Protein AF-A0A9D9C5T6-F1 (afdb_monomer)

pLDDT: mean 81.12, std 7.54, range [49.09, 90.44]

Secondary structure (DSSP, 8-state):
--HHHHHHHHHHHHHHHHHH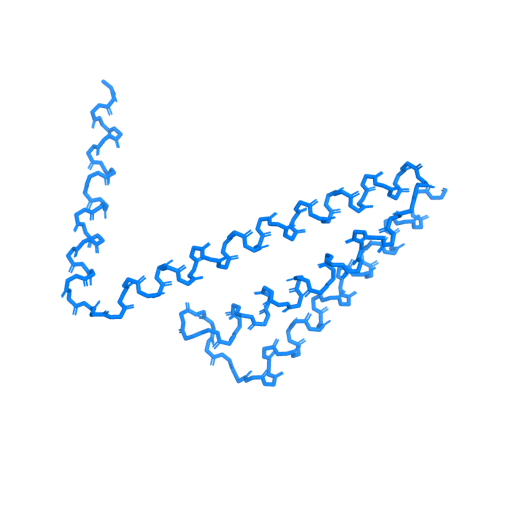HH-TTHHHHHHHHHHHHHHHHHHHHHHHHHHHHHHTTS-THHHHHHHHHHHHHHHHHHHHSTTTT---HHHHHHHHHHHHHHHHHHHHHHHHHT-

Solvent-accessible surface area (backbone atoms only — not comparable to full-atom values): 6055 Å² total; per-residue (Å²): 120,69,63,72,59,46,52,60,51,52,50,51,50,51,52,50,51,53,51,37,72,76,31,88,60,47,56,60,52,54,52,50,52,51,54,49,50,57,51,47,55,49,30,55,51,30,47,52,52,23,53,51,28,50,74,69,72,46,85,27,64,76,38,45,54,58,26,44,52,45,46,24,54,52,43,22,45,48,28,37,32,83,91,54,65,57,37,54,68,69,56,8,49,50,51,8,53,53,50,39,51,49,54,50,50,53,49,52,53,52,55,62,68,73,104

Mean predicted aligned error: 8.58 Å

Structure (mmCIF, N/CA/C/O backbone):
data_AF-A0A9D9C5T6-F1
#
_entry.id   AF-A0A9D9C5T6-F1
#
loop_
_atom_site.group_PDB
_atom_site.id
_atom_site.type_symbol
_atom_site.label_atom_id
_atom_site.label_alt_id
_atom_site.label_comp_id
_atom_site.label_asym_id
_atom_site.label_entity_id
_atom_site.label_seq_id
_atom_site.pdbx_PDB_ins_code
_atom_site.Cartn_x
_atom_site.Cartn_y
_atom_site.Cartn_z
_atom_site.occupancy
_atom_site.B_iso_or_equiv
_atom_site.auth_seq_id
_atom_site.auth_comp_id
_atom_site.auth_asym_id
_atom_site.auth_atom_id
_atom_site.pdbx_PDB_model_num
ATOM 1 N N . LYS A 1 1 ? 34.255 -2.968 7.109 1.00 59.25 1 LYS A N 1
ATOM 2 C CA . LYS A 1 1 ? 32.921 -3.625 7.027 1.00 59.25 1 LYS A CA 1
ATOM 3 C C . LYS A 1 1 ? 31.830 -2.784 6.347 1.00 59.25 1 LYS A C 1
ATOM 5 O O . LYS A 1 1 ? 30.984 -3.387 5.714 1.00 59.25 1 LYS A O 1
ATOM 10 N N . ARG A 1 2 ? 31.855 -1.438 6.379 1.00 70.75 2 ARG A N 1
ATOM 11 C CA . ARG A 1 2 ? 30.892 -0.604 5.616 1.00 70.75 2 ARG A CA 1
ATOM 12 C C . ARG A 1 2 ? 31.058 -0.718 4.087 1.00 70.75 2 ARG A C 1
ATOM 14 O O . ARG A 1 2 ? 30.072 -0.754 3.369 1.00 70.75 2 ARG A O 1
ATOM 21 N N . LEU A 1 3 ? 32.297 -0.905 3.615 1.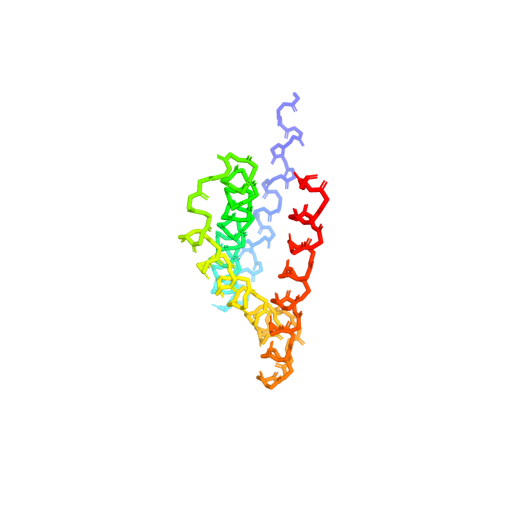00 72.50 3 LEU A N 1
ATOM 22 C CA . LEU A 1 3 ? 32.635 -1.028 2.188 1.00 72.50 3 LEU A CA 1
ATOM 23 C C . LEU A 1 3 ? 31.947 -2.214 1.482 1.00 72.50 3 LEU A C 1
ATOM 25 O O . LEU A 1 3 ? 31.523 -2.078 0.343 1.00 72.50 3 LEU A O 1
ATOM 29 N N . TYR A 1 4 ? 31.766 -3.341 2.178 1.00 79.56 4 TYR A N 1
ATOM 30 C CA . TYR A 1 4 ? 31.086 -4.527 1.636 1.00 79.56 4 TYR A CA 1
ATOM 31 C C . TYR A 1 4 ? 29.590 -4.312 1.385 1.00 79.56 4 TYR A C 1
ATOM 33 O O . TYR A 1 4 ? 29.016 -5.017 0.568 1.00 79.56 4 TYR A O 1
ATOM 41 N N . VAL A 1 5 ? 28.967 -3.348 2.069 1.00 78.00 5 VAL A N 1
ATOM 42 C CA . VAL A 1 5 ? 27.570 -2.953 1.826 1.00 78.00 5 VAL A CA 1
ATOM 43 C C . VAL A 1 5 ? 27.502 -1.889 0.727 1.00 78.00 5 VAL A C 1
ATOM 45 O O . VAL A 1 5 ? 26.575 -1.879 -0.074 1.00 78.00 5 VAL A O 1
ATOM 48 N N . CYS A 1 6 ? 28.523 -1.032 0.629 1.00 78.81 6 CYS A N 1
ATOM 49 C CA . CYS A 1 6 ? 28.612 -0.015 -0.416 1.00 78.81 6 CYS A CA 1
ATOM 50 C C . CYS A 1 6 ? 28.830 -0.613 -1.812 1.00 78.81 6 CYS A C 1
ATOM 52 O O . CYS A 1 6 ? 28.199 -0.158 -2.755 1.00 78.81 6 CYS A O 1
ATOM 54 N N . ILE A 1 7 ? 29.688 -1.627 -1.959 1.00 84.38 7 ILE A N 1
ATOM 55 C CA . ILE A 1 7 ? 29.992 -2.249 -3.262 1.00 84.38 7 ILE A CA 1
ATOM 56 C C . ILE A 1 7 ? 28.732 -2.753 -3.997 1.00 84.38 7 ILE A C 1
ATOM 58 O O . ILE A 1 7 ? 28.538 -2.351 -5.144 1.00 84.38 7 ILE A O 1
ATOM 62 N N . PRO A 1 8 ? 27.841 -3.564 -3.389 1.00 83.62 8 PRO A N 1
ATOM 63 C CA . PRO A 1 8 ? 26.626 -4.017 -4.065 1.00 83.62 8 PRO A CA 1
A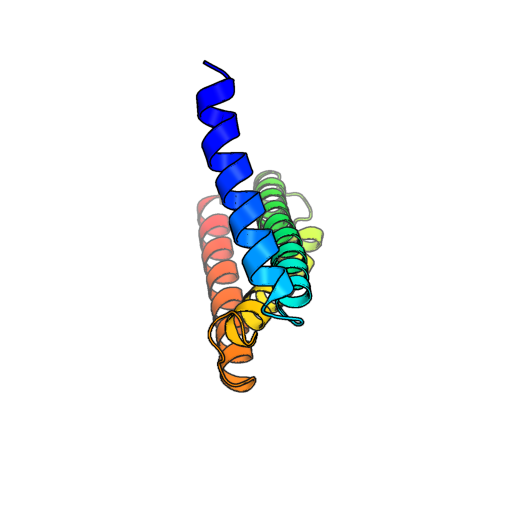TOM 64 C C . PRO A 1 8 ? 25.635 -2.875 -4.317 1.00 83.62 8 PRO A C 1
ATOM 66 O O . PRO A 1 8 ? 24.984 -2.873 -5.355 1.00 83.62 8 PRO A O 1
ATOM 69 N N . MET A 1 9 ? 25.558 -1.871 -3.432 1.00 83.38 9 MET A N 1
ATOM 70 C CA . MET A 1 9 ? 24.750 -0.671 -3.681 1.00 83.38 9 MET A CA 1
ATOM 71 C C . MET A 1 9 ? 25.241 0.105 -4.908 1.00 83.38 9 MET A C 1
ATOM 73 O O . MET A 1 9 ? 24.440 0.450 -5.769 1.00 83.38 9 MET A O 1
ATOM 77 N N . PHE A 1 10 ? 26.546 0.365 -5.012 1.00 84.19 10 PHE A N 1
ATOM 78 C CA . PHE A 1 10 ? 27.117 1.079 -6.154 1.00 84.19 10 PHE A CA 1
ATOM 79 C C . PHE A 1 10 ? 26.984 0.275 -7.446 1.00 84.19 10 PHE A C 1
ATOM 81 O O . PHE A 1 10 ? 26.630 0.847 -8.470 1.00 84.19 10 PHE A O 1
ATOM 88 N N . ALA A 1 11 ? 27.196 -1.042 -7.401 1.00 85.88 11 ALA A N 1
ATOM 89 C CA . ALA A 1 11 ? 26.984 -1.908 -8.557 1.00 85.88 11 ALA A CA 1
ATOM 90 C C . ALA A 1 11 ? 25.517 -1.895 -9.021 1.00 85.88 11 ALA A C 1
ATOM 92 O O . ALA A 1 11 ? 25.262 -1.763 -10.214 1.00 85.88 11 ALA A O 1
ATOM 93 N N . ALA A 1 12 ? 24.560 -1.960 -8.089 1.00 83.38 12 ALA A N 1
ATOM 94 C CA . ALA A 1 12 ? 23.137 -1.873 -8.402 1.00 83.38 12 ALA A CA 1
ATOM 95 C C . ALA A 1 12 ? 22.765 -0.516 -9.016 1.00 83.38 12 ALA A C 1
ATOM 97 O O . ALA A 1 12 ? 22.038 -0.481 -10.001 1.00 83.38 12 ALA A O 1
ATOM 98 N N . VAL A 1 13 ? 23.300 0.589 -8.483 1.00 81.56 13 VAL A N 1
ATOM 99 C CA . VAL A 1 13 ? 23.075 1.939 -9.026 1.00 81.56 13 VAL A CA 1
ATOM 100 C C . VAL A 1 13 ? 23.681 2.083 -10.422 1.00 81.56 13 VAL A C 1
ATOM 102 O O . VAL A 1 13 ? 23.023 2.611 -11.308 1.00 81.56 13 VAL A O 1
ATOM 105 N N . ILE A 1 14 ? 24.899 1.585 -10.650 1.00 82.81 14 ILE A N 1
ATOM 106 C CA . ILE A 1 14 ? 25.541 1.615 -11.973 1.00 82.81 14 ILE A CA 1
ATOM 107 C C . ILE A 1 14 ? 24.746 0.773 -12.978 1.00 82.81 14 ILE A C 1
ATOM 109 O O . ILE A 1 14 ? 24.505 1.233 -14.088 1.00 82.81 14 ILE A O 1
ATOM 113 N N . ALA A 1 15 ? 24.289 -0.422 -12.594 1.00 81.56 15 ALA A N 1
ATOM 114 C CA . ALA A 1 15 ? 23.455 -1.266 -13.450 1.00 81.56 15 ALA A CA 1
ATOM 115 C C . ALA A 1 15 ? 22.117 -0.591 -13.796 1.00 81.56 15 ALA A C 1
ATOM 117 O O . ALA A 1 15 ? 21.702 -0.610 -14.952 1.00 81.56 15 ALA A O 1
ATOM 118 N N . LEU A 1 16 ? 21.480 0.062 -12.816 1.00 78.38 16 LEU A N 1
ATOM 119 C CA . LEU A 1 16 ? 20.274 0.862 -13.032 1.00 78.38 16 LEU A CA 1
ATOM 120 C C . LEU A 1 16 ? 20.528 2.026 -13.993 1.00 78.38 16 LEU A C 1
ATOM 122 O O . LEU A 1 16 ? 19.740 2.233 -14.905 1.00 78.38 16 LEU A O 1
ATOM 126 N N . LEU A 1 17 ? 21.635 2.754 -13.826 1.00 76.75 17 LEU A N 1
ATOM 127 C CA . LEU A 1 17 ? 22.002 3.874 -14.697 1.00 76.75 17 LEU A CA 1
ATOM 128 C C . LEU A 1 17 ? 22.254 3.424 -16.139 1.00 76.75 17 LEU A C 1
ATOM 130 O O . LEU A 1 17 ? 21.792 4.082 -17.066 1.00 76.75 17 LEU A O 1
ATOM 134 N N . VAL A 1 18 ? 22.944 2.298 -16.339 1.00 76.81 18 VAL A N 1
ATOM 135 C CA . VAL A 1 18 ? 23.171 1.732 -17.679 1.00 76.81 18 VAL A CA 1
ATOM 136 C C . VAL A 1 18 ? 21.842 1.326 -18.323 1.00 76.81 18 VAL A C 1
ATOM 138 O O . VAL A 1 18 ? 21.587 1.698 -19.464 1.00 76.81 18 VAL A O 1
ATOM 141 N N . TRP A 1 19 ? 20.953 0.665 -17.574 1.00 74.19 19 TRP A N 1
ATOM 142 C CA . TRP A 1 19 ? 19.614 0.309 -18.055 1.00 74.19 19 TRP A CA 1
ATOM 143 C C . TRP A 1 19 ? 18.752 1.541 -18.387 1.00 74.19 19 TRP A C 1
ATOM 145 O O . TRP A 1 19 ? 18.028 1.540 -19.384 1.00 74.19 19 TRP A O 1
ATOM 155 N N . GLN A 1 20 ? 18.862 2.611 -17.590 1.00 65.50 20 GLN A N 1
ATOM 156 C CA . GLN A 1 20 ? 18.178 3.888 -17.825 1.00 65.50 20 GLN A CA 1
ATOM 157 C C . GLN A 1 20 ? 18.704 4.636 -19.056 1.00 65.50 20 GLN A C 1
ATOM 159 O O . GLN A 1 20 ? 17.926 5.295 -19.736 1.00 65.50 20 GLN A O 1
ATOM 164 N N . MET A 1 21 ? 20.001 4.548 -19.362 1.00 65.81 21 MET A N 1
ATOM 165 C CA . MET A 1 21 ? 20.565 5.145 -20.579 1.00 65.81 21 MET A CA 1
ATOM 166 C C . MET A 1 21 ? 20.137 4.403 -21.851 1.00 65.81 21 MET A C 1
ATOM 168 O O . MET A 1 21 ? 20.022 5.019 -22.908 1.00 65.81 21 MET A O 1
ATOM 172 N N . GLU A 1 22 ? 19.903 3.095 -21.752 1.00 68.12 22 GLU A N 1
ATOM 173 C CA . GLU A 1 22 ? 19.472 2.246 -22.867 1.00 68.12 22 GLU A CA 1
ATOM 174 C C . GLU A 1 22 ? 17.959 2.354 -23.138 1.00 68.12 22 GLU A C 1
ATOM 176 O O . GLU A 1 22 ? 17.522 2.230 -24.281 1.00 68.12 22 GLU A O 1
ATOM 181 N N . ASN A 1 23 ? 17.161 2.664 -22.109 1.00 66.31 23 ASN A N 1
ATOM 182 C CA . ASN A 1 23 ? 15.709 2.799 -22.199 1.00 66.31 23 ASN A CA 1
ATOM 183 C C . ASN A 1 23 ? 15.269 4.227 -21.834 1.00 66.31 23 ASN A C 1
ATOM 185 O O . ASN A 1 23 ? 15.138 4.529 -20.645 1.00 66.31 23 ASN A O 1
ATOM 189 N N . PRO A 1 24 ? 14.941 5.100 -22.807 1.00 62.84 24 PRO A N 1
ATOM 190 C CA . PRO A 1 24 ? 14.505 6.471 -22.519 1.00 62.84 24 PRO A CA 1
ATOM 191 C C . PRO A 1 24 ? 13.225 6.552 -21.664 1.00 62.84 24 PRO A C 1
ATOM 193 O O . PRO A 1 24 ? 12.977 7.582 -21.050 1.00 62.84 24 PRO A O 1
ATOM 196 N N . GLN A 1 25 ? 12.439 5.471 -21.579 1.00 64.44 25 GLN A N 1
ATOM 197 C CA . GLN A 1 25 ? 11.230 5.368 -20.746 1.00 64.44 25 GLN A CA 1
ATOM 198 C C . GLN A 1 25 ? 11.486 4.758 -19.354 1.00 64.44 25 GLN A C 1
ATOM 200 O O . GLN A 1 25 ? 10.616 4.811 -18.488 1.00 64.44 25 GLN A O 1
ATOM 205 N N . GLY A 1 26 ? 12.680 4.210 -19.088 1.00 66.62 26 GLY A N 1
ATOM 206 C CA . GLY A 1 26 ? 12.969 3.494 -17.840 1.00 66.62 26 GLY A CA 1
ATOM 207 C C . GLY A 1 26 ? 12.927 4.381 -16.587 1.00 66.62 26 GLY A C 1
ATOM 208 O O . GLY A 1 26 ? 12.593 3.912 -15.498 1.00 66.62 26 GLY A O 1
ATOM 209 N N . PHE A 1 27 ? 13.224 5.678 -16.720 1.00 71.38 27 PHE A N 1
ATOM 210 C CA . PHE A 1 27 ? 13.088 6.636 -15.617 1.00 71.38 27 PHE A CA 1
ATOM 211 C C . PHE A 1 27 ? 11.620 6.909 -15.261 1.00 71.38 27 PHE A C 1
ATOM 213 O O . PHE A 1 27 ? 11.274 6.889 -14.079 1.00 71.38 27 PHE A O 1
ATOM 220 N N . ASP A 1 28 ? 10.756 7.093 -16.261 1.00 76.06 28 ASP A N 1
ATOM 221 C CA . ASP A 1 28 ? 9.330 7.379 -16.058 1.00 76.06 28 ASP A CA 1
ATOM 222 C C . ASP A 1 28 ? 8.613 6.212 -15.364 1.00 76.06 28 ASP A C 1
ATOM 224 O O . ASP A 1 28 ? 7.784 6.415 -14.473 1.00 76.06 28 ASP A O 1
ATOM 228 N N . VAL A 1 29 ? 9.010 4.983 -15.698 1.00 79.12 29 VAL A N 1
ATOM 229 C CA . VAL A 1 29 ? 8.561 3.745 -15.049 1.00 79.12 29 VAL A CA 1
ATOM 230 C C . VAL A 1 29 ? 8.892 3.730 -13.560 1.00 79.12 29 VAL A C 1
ATOM 232 O O . VAL A 1 29 ? 8.004 3.580 -12.716 1.00 79.12 29 VAL A O 1
ATOM 235 N N . ILE A 1 30 ? 10.168 3.928 -13.217 1.00 81.56 30 ILE A N 1
ATOM 236 C CA . ILE A 1 30 ? 10.631 3.925 -11.823 1.00 81.56 30 ILE A CA 1
ATOM 237 C C . ILE A 1 30 ? 9.959 5.052 -11.045 1.00 81.56 30 ILE A C 1
ATOM 239 O O . ILE A 1 30 ? 9.535 4.857 -9.905 1.00 81.56 30 ILE A O 1
ATOM 243 N N . TRP A 1 31 ? 9.831 6.224 -11.662 1.00 81.00 31 TRP A N 1
ATOM 244 C CA . TRP A 1 31 ? 9.180 7.373 -11.056 1.00 81.00 31 TRP A CA 1
ATOM 245 C C . TRP A 1 31 ? 7.708 7.095 -10.743 1.00 81.00 31 TRP A C 1
ATOM 247 O O . TRP A 1 31 ? 7.230 7.397 -9.645 1.00 81.00 31 TRP A O 1
ATOM 257 N N . SER A 1 32 ? 6.993 6.451 -11.664 1.00 84.62 32 SER A N 1
ATOM 258 C CA . SER A 1 32 ? 5.592 6.107 -11.459 1.00 84.62 32 SER A CA 1
ATOM 259 C C . SER A 1 32 ? 5.407 4.994 -10.418 1.00 84.62 32 SER A C 1
ATOM 261 O O . SER A 1 32 ? 4.504 5.086 -9.583 1.00 84.62 32 SER A O 1
ATOM 263 N N . LEU A 1 33 ? 6.300 3.998 -10.379 1.00 85.69 33 LEU A N 1
ATOM 264 C CA . LEU A 1 33 ? 6.336 2.973 -9.326 1.00 85.69 33 LEU A CA 1
ATOM 265 C C . LEU A 1 33 ? 6.670 3.562 -7.951 1.00 85.69 33 LEU A C 1
ATOM 267 O O . LEU A 1 33 ? 6.100 3.144 -6.940 1.00 85.69 33 LEU A O 1
ATOM 271 N N . PHE A 1 34 ? 7.554 4.558 -7.892 1.00 85.31 34 PHE A N 1
ATOM 272 C CA . PHE A 1 34 ? 7.854 5.289 -6.665 1.00 85.31 34 PHE A CA 1
ATOM 273 C C . PHE A 1 34 ? 6.629 6.077 -6.180 1.00 85.31 34 PHE A C 1
ATOM 275 O O . PHE A 1 34 ? 6.254 5.992 -5.008 1.00 85.31 34 PHE A O 1
ATOM 282 N N . GLY A 1 35 ? 5.942 6.773 -7.092 1.00 87.69 35 GLY A N 1
ATOM 283 C CA . GLY A 1 35 ? 4.672 7.443 -6.811 1.00 87.69 35 GLY A CA 1
ATOM 284 C C . GLY A 1 35 ? 3.606 6.480 -6.279 1.00 87.69 35 GLY A C 1
ATOM 285 O O . GLY A 1 35 ? 2.998 6.741 -5.238 1.00 87.69 35 GLY A O 1
ATOM 286 N N . TRP A 1 36 ? 3.430 5.331 -6.933 1.00 87.56 36 TRP A N 1
ATOM 287 C CA . TRP A 1 36 ? 2.510 4.280 -6.494 1.00 87.56 36 TRP A CA 1
ATOM 288 C C . TRP A 1 36 ? 2.887 3.684 -5.130 1.00 87.56 36 TRP A C 1
ATOM 290 O O . TRP A 1 36 ? 2.019 3.472 -4.278 1.00 87.56 36 TRP A O 1
ATOM 300 N N . SER A 1 37 ? 4.177 3.463 -4.875 1.00 88.69 37 SER A N 1
ATOM 301 C CA . SER A 1 37 ? 4.663 2.939 -3.593 1.00 88.69 37 SER A CA 1
ATOM 302 C C . SER A 1 37 ? 4.309 3.880 -2.437 1.00 88.69 37 SER A C 1
ATOM 304 O O . SER A 1 37 ? 3.845 3.437 -1.385 1.00 88.69 37 SER A O 1
ATOM 306 N N . ASN A 1 38 ? 4.429 5.193 -2.651 1.00 90.25 38 ASN A N 1
ATOM 307 C CA . ASN A 1 38 ? 4.059 6.206 -1.660 1.00 90.25 38 ASN A CA 1
ATOM 308 C C . ASN A 1 38 ? 2.542 6.243 -1.392 1.00 90.25 38 ASN A C 1
ATOM 310 O O . ASN A 1 38 ? 2.105 6.402 -0.245 1.00 90.25 38 ASN A O 1
ATOM 314 N N . GLN A 1 39 ? 1.722 6.046 -2.429 1.00 87.31 39 GLN A N 1
ATOM 315 C CA . GLN A 1 39 ? 0.269 5.917 -2.273 1.00 87.31 39 GLN A CA 1
ATOM 316 C C . GLN A 1 39 ? -0.091 4.650 -1.487 1.00 87.31 39 GLN A C 1
ATOM 318 O O . GLN A 1 39 ? -0.889 4.706 -0.551 1.00 87.31 39 GLN A O 1
ATOM 323 N N . THR A 1 40 ? 0.570 3.531 -1.781 1.00 89.81 40 THR A N 1
ATOM 324 C CA . THR A 1 40 ? 0.365 2.249 -1.093 1.00 89.81 40 THR A CA 1
ATOM 325 C C . THR A 1 40 ? 0.745 2.326 0.390 1.00 89.81 40 THR A C 1
ATOM 327 O O . THR A 1 40 ? 0.005 1.851 1.254 1.00 89.81 40 THR A O 1
ATOM 330 N N . LEU A 1 41 ? 1.845 3.004 0.731 1.00 89.88 41 LEU A N 1
ATOM 331 C CA . LEU A 1 41 ? 2.224 3.252 2.126 1.00 89.88 41 LEU A CA 1
ATOM 332 C C . LEU A 1 41 ? 1.152 4.064 2.873 1.00 89.88 41 LEU A C 1
ATOM 334 O O . LEU A 1 41 ? 0.811 3.772 4.026 1.00 89.88 41 LEU A O 1
ATOM 338 N N . SER A 1 42 ? 0.577 5.059 2.195 1.00 90.44 42 SER A N 1
ATOM 339 C CA . SER A 1 42 ? -0.513 5.873 2.737 1.00 90.44 42 SER A CA 1
ATOM 340 C C . SER A 1 42 ? -1.780 5.040 2.963 1.00 90.44 42 SER A C 1
ATOM 342 O O . SER A 1 42 ? -2.429 5.193 3.997 1.00 90.44 42 SER A O 1
ATOM 344 N N . VAL A 1 43 ? -2.097 4.102 2.060 1.00 90.25 43 VAL A N 1
ATOM 345 C CA . VAL A 1 43 ? -3.209 3.145 2.218 1.00 90.25 43 VAL A CA 1
ATOM 346 C C . VAL A 1 43 ? -3.059 2.322 3.493 1.00 90.25 43 VAL A C 1
ATOM 348 O O . VAL A 1 43 ? -3.996 2.259 4.292 1.00 90.25 43 VAL A O 1
ATOM 351 N N . PHE A 1 44 ? -1.890 1.715 3.715 1.00 89.19 44 PHE A N 1
ATOM 352 C CA . PHE A 1 44 ? -1.644 0.910 4.915 1.00 8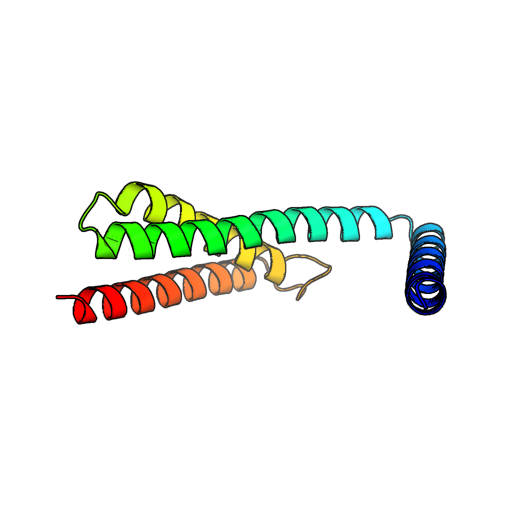9.19 44 PHE A CA 1
ATOM 353 C C . PHE A 1 44 ? -1.763 1.740 6.194 1.00 89.19 44 PHE A C 1
ATOM 355 O O . PHE A 1 44 ? -2.386 1.307 7.165 1.00 89.19 44 PHE A O 1
ATOM 362 N N . THR A 1 45 ? -1.236 2.963 6.170 1.00 90.44 45 THR A N 1
ATOM 363 C CA . THR A 1 45 ? -1.317 3.891 7.303 1.00 90.44 45 THR A CA 1
ATOM 364 C C . THR A 1 45 ? -2.768 4.281 7.603 1.00 90.44 45 THR A C 1
ATOM 366 O O . THR A 1 45 ? -3.197 4.229 8.755 1.00 90.44 45 THR A O 1
ATOM 369 N N . LEU A 1 46 ? -3.569 4.599 6.581 1.00 89.44 46 LEU A N 1
ATOM 370 C CA . LEU A 1 46 ? -4.991 4.921 6.740 1.00 89.44 46 LEU A CA 1
ATOM 371 C C . LEU A 1 46 ? -5.795 3.737 7.293 1.00 89.44 46 LEU A C 1
ATOM 373 O O . LEU A 1 46 ? -6.662 3.932 8.149 1.00 89.44 46 LEU A O 1
ATOM 377 N N . TRP A 1 47 ? -5.500 2.511 6.857 1.00 88.19 47 TRP A N 1
ATOM 378 C CA . TRP A 1 47 ? -6.115 1.303 7.410 1.00 88.19 47 TRP A CA 1
ATOM 379 C C . TRP A 1 47 ? -5.740 1.081 8.877 1.00 88.19 47 TRP A C 1
ATOM 381 O O . TRP A 1 47 ? -6.625 0.809 9.692 1.00 88.19 47 TRP A O 1
ATOM 391 N N . ALA A 1 48 ? -4.472 1.282 9.243 1.00 88.19 48 ALA A N 1
ATOM 392 C CA . ALA A 1 48 ? -4.018 1.201 10.629 1.00 88.19 48 ALA A CA 1
ATOM 393 C C . ALA A 1 48 ? -4.717 2.240 11.526 1.00 88.19 48 ALA A C 1
ATOM 395 O O . ALA A 1 48 ? -5.233 1.893 12.590 1.00 88.19 48 ALA A O 1
ATOM 396 N N . ILE A 1 49 ? -4.823 3.494 11.071 1.00 88.12 49 ILE A N 1
ATOM 397 C CA . ILE A 1 49 ? -5.542 4.553 11.798 1.00 88.12 49 ILE A CA 1
ATOM 398 C C . ILE A 1 49 ? -7.033 4.213 11.920 1.00 88.12 49 ILE A C 1
ATOM 400 O O . ILE A 1 49 ? -7.626 4.405 12.980 1.00 88.12 49 ILE A O 1
ATOM 404 N N . THR A 1 50 ? -7.645 3.669 10.868 1.00 87.19 50 THR A N 1
ATOM 405 C CA . THR A 1 50 ? -9.062 3.272 10.877 1.00 87.19 50 THR A CA 1
ATOM 406 C C . THR A 1 50 ? -9.330 2.170 11.901 1.00 87.19 50 THR A C 1
ATOM 408 O O . THR A 1 50 ? -10.305 2.251 12.648 1.00 87.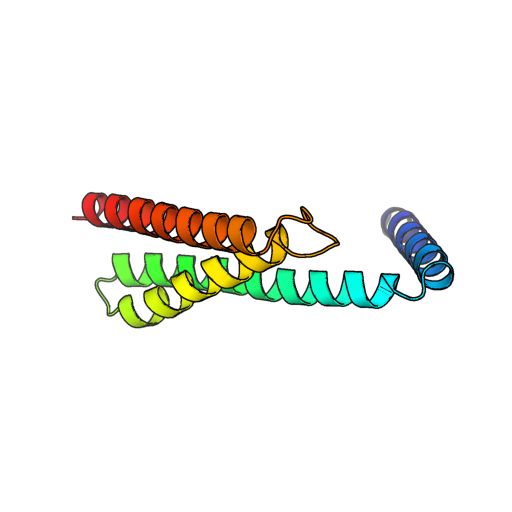19 50 THR A O 1
ATOM 411 N N . VAL A 1 51 ? -8.445 1.174 11.991 1.00 85.31 51 VAL A N 1
ATOM 412 C CA . VAL A 1 51 ? -8.496 0.120 13.014 1.00 85.31 51 VAL A CA 1
ATOM 413 C C . VAL A 1 51 ? -8.326 0.703 14.418 1.00 85.31 51 VAL A C 1
ATOM 415 O O . VAL A 1 51 ? -9.102 0.368 15.314 1.00 85.31 51 VAL A O 1
ATOM 418 N N . TYR A 1 52 ? -7.370 1.614 14.606 1.00 85.44 52 TYR A N 1
ATOM 419 C CA . TYR A 1 52 ? -7.139 2.286 15.884 1.00 85.44 52 TYR A CA 1
ATOM 420 C C . TYR A 1 52 ? -8.353 3.119 16.337 1.00 85.44 52 TYR A C 1
ATOM 422 O O . TYR A 1 52 ? -8.822 2.984 17.468 1.00 85.44 52 TYR A O 1
ATOM 430 N N . LEU A 1 53 ? -8.927 3.939 15.450 1.00 84.50 53 LEU A N 1
ATOM 431 C CA . LEU A 1 53 ? -10.122 4.737 15.748 1.00 84.50 53 LEU A CA 1
ATOM 432 C C . LEU A 1 53 ? -11.348 3.861 16.031 1.00 84.50 53 LEU A C 1
ATOM 434 O O . LEU A 1 53 ? -12.158 4.213 16.892 1.00 84.50 53 LEU A O 1
ATOM 438 N N . ALA A 1 54 ? -11.470 2.721 15.342 1.00 83.50 54 ALA A N 1
ATOM 439 C CA . ALA A 1 54 ? -12.533 1.752 15.583 1.00 83.50 54 ALA A CA 1
ATOM 440 C C . ALA A 1 54 ? -12.426 1.114 16.978 1.00 83.50 54 ALA A C 1
ATOM 442 O O . ALA A 1 54 ? -13.441 1.014 17.667 1.00 83.50 54 ALA A O 1
ATOM 443 N N . GLN A 1 55 ? -11.216 0.755 17.427 1.00 81.50 55 GLN A N 1
ATOM 444 C CA . GLN A 1 55 ? -10.983 0.271 18.795 1.00 81.50 55 GLN A CA 1
ATOM 445 C C . GLN A 1 55 ? -11.342 1.333 19.845 1.00 81.50 55 GLN A C 1
ATOM 447 O O . GLN A 1 55 ? -11.997 1.032 20.838 1.00 81.50 55 GLN A O 1
ATOM 452 N N . GLN A 1 56 ? -10.975 2.593 19.599 1.00 84.19 56 GLN A N 1
ATOM 453 C CA . GLN A 1 56 ? -11.251 3.719 20.500 1.00 84.19 56 GLN A CA 1
ATOM 454 C C . GLN A 1 56 ? -12.714 4.205 20.458 1.00 84.19 56 GLN A C 1
ATOM 456 O O . GLN A 1 56 ? -13.045 5.198 21.103 1.00 84.19 56 GLN A O 1
ATOM 461 N N . ARG A 1 57 ? -13.595 3.548 19.682 1.00 78.12 57 ARG A N 1
ATOM 462 C CA . ARG A 1 57 ? -15.007 3.928 19.463 1.00 78.12 57 ARG A CA 1
ATOM 463 C C . ARG A 1 57 ? -15.204 5.394 19.030 1.00 78.12 57 ARG A C 1
ATOM 465 O O . ARG A 1 57 ? -16.256 5.980 19.274 1.00 78.12 57 ARG A O 1
ATOM 472 N N . LYS A 1 58 ? -14.205 5.989 18.366 1.00 77.81 58 LYS A N 1
ATOM 473 C CA . LYS A 1 58 ? -14.264 7.353 17.808 1.00 77.81 58 LYS A CA 1
ATOM 474 C C . LYS A 1 58 ? -14.765 7.323 16.359 1.00 77.81 58 LYS A C 1
ATOM 476 O O . LYS A 1 58 ? -14.994 6.255 15.792 1.00 77.81 58 LYS A O 1
ATOM 481 N N . CYS A 1 59 ? -14.955 8.495 15.747 1.00 81.38 59 CYS A N 1
ATOM 482 C CA . CYS A 1 59 ? -15.442 8.620 14.368 1.00 81.38 59 CYS A CA 1
ATOM 483 C C . CYS A 1 59 ? -14.431 8.064 13.339 1.00 81.38 59 CYS A C 1
ATOM 485 O O . CYS A 1 59 ? -13.661 8.801 12.730 1.00 81.38 59 CYS A O 1
ATOM 487 N N . TYR A 1 60 ? -14.443 6.744 13.132 1.00 81.50 60 TYR A N 1
ATOM 488 C CA . TYR A 1 60 ? -13.574 6.031 12.187 1.00 81.50 60 TYR A CA 1
ATOM 489 C C . TYR A 1 60 ? -13.986 6.227 10.715 1.00 81.50 60 TYR A C 1
ATOM 491 O O . TYR A 1 60 ? -13.234 5.890 9.804 1.00 81.50 60 TYR A O 1
ATOM 499 N N . TRP A 1 61 ? -15.179 6.773 10.459 1.00 76.00 61 TRP A N 1
ATOM 500 C CA . TRP A 1 61 ? -15.704 7.001 9.108 1.00 76.00 61 TRP A CA 1
ATOM 501 C C . TRP A 1 61 ? -14.852 7.979 8.293 1.00 76.00 61 TRP A C 1
ATOM 503 O O . TRP A 1 61 ? -14.737 7.814 7.079 1.00 76.00 61 TRP A O 1
ATOM 513 N N . ILE A 1 62 ? -14.220 8.945 8.970 1.00 82.31 62 ILE A N 1
ATOM 514 C CA . ILE A 1 62 ? -13.380 9.976 8.350 1.00 82.31 62 ILE A CA 1
ATOM 515 C C . ILE A 1 62 ? -12.147 9.355 7.685 1.00 82.31 62 ILE A C 1
ATOM 517 O O . ILE A 1 62 ? -11.747 9.806 6.619 1.00 82.31 62 ILE A O 1
ATOM 521 N N . THR A 1 63 ? -11.572 8.295 8.261 1.00 85.50 63 THR A N 1
ATOM 522 C CA . THR A 1 63 ? -10.405 7.608 7.683 1.00 85.50 63 THR A CA 1
ATOM 523 C C . THR A 1 63 ? -10.797 6.405 6.828 1.00 85.50 63 THR A C 1
ATOM 525 O O . THR A 1 63 ? -10.102 6.089 5.867 1.00 85.50 63 THR A O 1
ATOM 528 N N . LEU A 1 64 ? -11.945 5.774 7.098 1.00 83.94 64 LEU A N 1
ATOM 529 C CA . LEU A 1 64 ? -12.433 4.618 6.339 1.00 83.94 64 LEU A CA 1
ATOM 530 C C . LEU A 1 64 ? -12.818 4.963 4.890 1.00 83.94 64 LEU A C 1
ATOM 532 O O . LEU A 1 64 ? -12.616 4.150 3.987 1.00 83.94 64 LEU A O 1
ATOM 536 N N . LEU A 1 65 ? -13.414 6.135 4.648 1.00 85.25 65 LEU A N 1
ATOM 537 C CA . LEU A 1 65 ? -13.769 6.571 3.294 1.00 85.25 65 LEU A CA 1
ATOM 538 C C . LEU A 1 65 ? -12.522 6.753 2.400 1.00 85.25 65 LEU A C 1
ATOM 540 O O . LEU A 1 65 ? -12.452 6.073 1.372 1.00 85.25 65 LEU A O 1
ATOM 544 N N . PRO A 1 66 ? -11.520 7.574 2.780 1.00 84.81 66 PRO A N 1
ATOM 545 C CA . PRO A 1 66 ? -10.301 7.722 1.991 1.00 84.81 66 PRO A CA 1
ATOM 546 C C . PRO A 1 66 ? -9.476 6.431 1.932 1.00 84.81 66 PRO A C 1
ATOM 548 O O . PRO A 1 66 ? -8.911 6.149 0.880 1.00 84.81 66 PRO A O 1
ATOM 551 N N . ALA A 1 67 ? -9.458 5.604 2.988 1.00 87.31 67 ALA A N 1
ATOM 552 C CA . ALA A 1 67 ? -8.775 4.306 2.957 1.00 87.31 67 ALA A CA 1
ATOM 553 C C . ALA A 1 67 ? -9.322 3.398 1.846 1.00 87.31 67 ALA A C 1
ATOM 555 O O . ALA A 1 67 ? -8.547 2.841 1.072 1.00 87.31 67 ALA A O 1
ATOM 556 N N . ARG A 1 68 ? -10.656 3.289 1.735 1.00 85.75 68 ARG A N 1
ATOM 557 C CA . ARG A 1 68 ? -11.316 2.463 0.711 1.00 85.75 68 ARG A CA 1
ATOM 558 C C . ARG A 1 68 ? -11.083 2.989 -0.701 1.00 85.75 68 ARG A C 1
ATOM 560 O O . ARG A 1 68 ? -10.790 2.205 -1.601 1.00 85.75 68 ARG A O 1
ATOM 567 N N . PHE A 1 69 ? -11.183 4.302 -0.892 1.00 86.94 69 PHE A N 1
ATOM 568 C CA . PHE A 1 69 ? -10.910 4.919 -2.188 1.00 86.94 69 PHE A CA 1
ATOM 569 C C . PHE A 1 69 ? -9.459 4.681 -2.623 1.00 86.94 69 PHE A C 1
ATOM 571 O O . PHE A 1 69 ? -9.218 4.186 -3.722 1.00 86.94 69 PHE A O 1
ATOM 578 N N . MET A 1 70 ? -8.498 4.933 -1.732 1.00 87.62 70 MET A N 1
ATOM 579 C CA . MET A 1 70 ? -7.079 4.756 -2.034 1.00 87.62 70 MET A CA 1
ATOM 580 C C . MET A 1 70 ? -6.710 3.289 -2.299 1.00 87.62 70 MET A C 1
ATOM 582 O O . MET A 1 70 ? -5.889 3.039 -3.178 1.00 87.62 70 MET A O 1
ATOM 586 N N . THR A 1 71 ? -7.344 2.308 -1.634 1.00 87.88 71 THR A N 1
ATOM 587 C CA . THR A 1 71 ? -7.168 0.887 -1.999 1.00 87.88 71 THR A CA 1
ATOM 588 C C . THR A 1 71 ? -7.597 0.604 -3.436 1.00 87.88 71 THR A C 1
ATOM 590 O O . THR A 1 71 ? -6.862 -0.060 -4.156 1.00 87.88 71 THR A O 1
ATOM 593 N N . VAL A 1 72 ? -8.741 1.135 -3.887 1.00 86.62 72 VAL A N 1
ATOM 594 C CA . VAL A 1 72 ? -9.199 0.933 -5.273 1.00 86.62 72 VAL A CA 1
ATOM 595 C C . VAL A 1 72 ? -8.213 1.560 -6.253 1.00 86.62 72 VAL A C 1
ATOM 597 O O . VAL A 1 72 ? -7.825 0.913 -7.220 1.00 86.62 72 VAL A O 1
ATOM 600 N N . VAL A 1 73 ? -7.767 2.791 -5.990 1.00 85.38 73 VAL A N 1
ATOM 601 C CA . VAL A 1 73 ? -6.817 3.506 -6.857 1.00 85.38 73 VAL A CA 1
ATOM 602 C C . VAL A 1 73 ? -5.477 2.767 -6.946 1.00 85.38 73 VAL A C 1
ATOM 604 O O . VAL A 1 73 ? -4.994 2.513 -8.045 1.00 85.38 73 VAL A O 1
ATOM 607 N N . CYS A 1 74 ? -4.905 2.333 -5.820 1.00 86.19 74 CYS A N 1
ATOM 608 C CA . CYS A 1 74 ? -3.621 1.624 -5.827 1.00 86.19 74 CYS A CA 1
ATOM 609 C C . CYS A 1 74 ? -3.714 0.255 -6.520 1.00 86.19 74 CYS A C 1
ATOM 611 O O . CYS A 1 74 ? -2.800 -0.131 -7.249 1.00 86.19 74 CYS A O 1
ATOM 613 N N . THR A 1 75 ? -4.812 -0.478 -6.315 1.00 84.12 75 THR A N 1
ATOM 614 C CA . THR A 1 75 ? -5.032 -1.789 -6.941 1.00 84.12 75 THR A CA 1
ATOM 615 C C . THR A 1 75 ? -5.332 -1.679 -8.435 1.00 84.12 75 THR A C 1
ATOM 617 O O . THR A 1 75 ? -4.817 -2.462 -9.223 1.00 84.12 75 THR A O 1
ATOM 620 N N . THR A 1 76 ? -6.150 -0.715 -8.853 1.00 85.38 76 THR A N 1
ATOM 621 C CA . THR A 1 76 ? -6.430 -0.498 -10.283 1.00 85.38 76 THR A CA 1
ATOM 622 C C . THR A 1 76 ? -5.167 -0.096 -11.028 1.00 85.38 76 THR A C 1
ATOM 624 O O . THR A 1 76 ? -4.907 -0.633 -12.100 1.00 85.38 76 THR A O 1
ATOM 627 N N . TYR A 1 77 ? -4.347 0.770 -10.426 1.00 82.25 77 TYR A N 1
ATOM 628 C CA . TYR A 1 77 ? -3.076 1.187 -11.002 1.00 82.25 77 TYR A CA 1
ATOM 629 C C . TYR A 1 77 ? -2.140 -0.000 -11.260 1.00 82.25 77 TYR A C 1
ATOM 631 O O . TYR A 1 77 ? -1.690 -0.161 -12.387 1.00 82.25 77 TYR A O 1
ATOM 639 N N . ILE A 1 78 ? -1.890 -0.871 -10.272 1.00 83.62 78 ILE A N 1
ATOM 640 C CA . ILE A 1 78 ? -0.941 -1.989 -10.455 1.00 83.62 78 ILE A CA 1
ATOM 641 C C . ILE A 1 78 ? -1.433 -3.029 -11.475 1.00 83.62 78 ILE A C 1
ATOM 643 O O . ILE A 1 78 ? -0.630 -3.695 -12.122 1.00 83.62 78 ILE A O 1
ATOM 647 N N . LEU A 1 79 ? -2.752 -3.171 -11.633 1.00 82.69 79 LEU A N 1
ATOM 648 C CA . LEU A 1 79 ? -3.332 -4.109 -12.594 1.00 82.69 79 LEU A CA 1
ATOM 649 C C . LEU A 1 79 ? -3.303 -3.567 -14.028 1.00 82.69 79 LEU A C 1
ATOM 651 O O . LEU A 1 79 ? -3.103 -4.346 -14.951 1.00 82.69 79 LEU A O 1
ATOM 655 N N . ILE A 1 80 ? -3.507 -2.261 -14.213 1.00 81.19 80 ILE A N 1
ATOM 656 C CA . ILE A 1 80 ? -3.591 -1.621 -15.537 1.00 81.19 80 ILE A CA 1
ATOM 657 C C . ILE A 1 80 ? -2.215 -1.174 -16.041 1.00 81.19 80 ILE A C 1
ATOM 659 O O . ILE A 1 80 ? -2.006 -1.107 -17.249 1.00 81.19 80 ILE A O 1
ATOM 663 N N . ALA A 1 81 ? -1.295 -0.823 -15.137 1.00 76.12 81 ALA A N 1
ATOM 664 C CA . ALA A 1 81 ? -0.001 -0.276 -15.516 1.00 76.12 81 ALA A CA 1
ATOM 665 C C . ALA A 1 81 ? 0.758 -1.233 -16.458 1.00 76.12 81 ALA A C 1
ATOM 667 O O . ALA A 1 81 ? 0.775 -2.441 -16.191 1.00 76.12 81 ALA A O 1
ATOM 668 N N . PRO A 1 82 ? 1.418 -0.697 -17.508 1.00 65.19 82 PRO A N 1
ATOM 669 C CA . PRO A 1 82 ? 2.230 -1.489 -18.435 1.00 65.19 82 PRO A CA 1
ATOM 670 C C . PRO A 1 82 ? 3.383 -2.224 -17.736 1.00 65.19 82 PRO A C 1
ATOM 672 O O . PRO A 1 82 ? 3.770 -3.325 -18.088 1.00 65.19 82 PRO A O 1
ATOM 675 N N . GLU A 1 83 ? 3.854 -1.651 -16.635 1.00 67.38 83 GLU A N 1
ATOM 676 C CA . GLU A 1 83 ? 4.916 -2.199 -15.786 1.00 67.38 83 GLU A CA 1
ATOM 677 C C . GLU A 1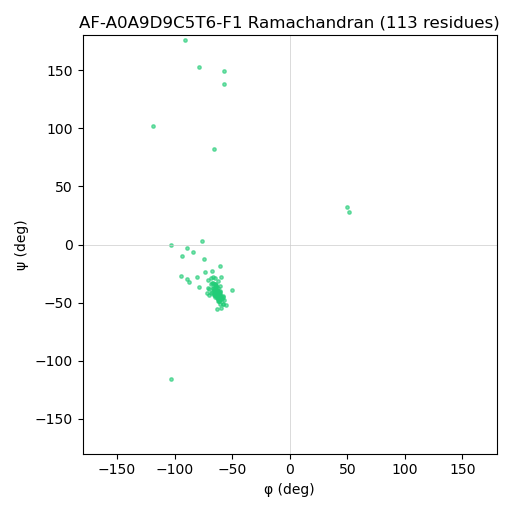 83 ? 4.407 -3.220 -14.755 1.00 67.38 83 GLU A C 1
ATOM 679 O O . GLU A 1 83 ? 5.179 -3.778 -13.976 1.00 67.38 83 GLU A O 1
ATOM 684 N N . GLY A 1 84 ? 3.087 -3.384 -14.668 1.00 73.19 84 GLY A N 1
ATOM 685 C CA . GLY A 1 84 ? 2.412 -4.255 -13.719 1.00 73.19 84 GLY A CA 1
ATOM 686 C C . GLY A 1 84 ? 1.939 -5.538 -14.389 1.00 73.19 84 GLY A C 1
ATOM 687 O O . GLY A 1 84 ? 2.737 -6.369 -14.812 1.00 73.19 84 GLY A O 1
ATOM 688 N N . PHE A 1 85 ? 0.620 -5.721 -14.437 1.00 73.69 85 PHE A N 1
ATOM 689 C CA . PHE A 1 85 ? -0.004 -6.909 -15.029 1.00 73.69 85 PHE A CA 1
ATOM 690 C C . PHE A 1 85 ? -0.612 -6.678 -16.420 1.00 73.69 85 PHE A C 1
ATOM 692 O O . PHE A 1 85 ? -1.175 -7.624 -16.970 1.00 73.69 85 PHE A O 1
ATOM 699 N N . GLU A 1 86 ? -0.536 -5.459 -16.974 1.00 82.50 86 GLU A N 1
ATOM 700 C CA . GLU A 1 86 ? -1.040 -5.133 -18.324 1.00 82.50 86 GLU A CA 1
ATOM 701 C C . GLU A 1 86 ? -2.484 -5.598 -18.599 1.00 82.50 86 GLU A C 1
ATOM 703 O O . GLU A 1 86 ? -2.864 -5.953 -19.716 1.00 82.50 86 GLU A O 1
ATOM 708 N N . LEU A 1 87 ? -3.333 -5.613 -17.570 1.00 79.12 87 LEU A N 1
ATOM 709 C CA . LEU A 1 87 ? -4.716 -6.050 -17.708 1.00 79.12 87 LEU A CA 1
ATOM 710 C C . LEU A 1 87 ? -5.581 -4.952 -18.326 1.00 79.12 87 LEU A C 1
ATOM 712 O O . LEU A 1 87 ? -5.354 -3.752 -18.157 1.00 79.12 87 LEU A O 1
ATOM 716 N N . SER A 1 88 ? -6.653 -5.375 -19.001 1.00 84.38 88 SER A N 1
ATOM 717 C CA . SER A 1 88 ? -7.648 -4.445 -19.529 1.00 84.38 88 SER A CA 1
ATOM 718 C C . SER A 1 88 ? -8.231 -3.573 -18.412 1.00 84.38 88 SER A C 1
ATOM 720 O O . SER A 1 88 ? -8.394 -4.010 -17.269 1.00 84.38 88 SER A O 1
ATOM 722 N N . PHE A 1 89 ? -8.612 -2.342 -18.756 1.00 80.25 89 PHE A N 1
ATOM 723 C CA . PHE A 1 89 ? -9.208 -1.386 -17.818 1.00 80.25 89 PHE A CA 1
ATOM 724 C C . PHE A 1 89 ? -10.371 -1.991 -17.011 1.00 80.25 89 PHE A C 1
ATOM 726 O O . PHE A 1 89 ? -10.485 -1.782 -15.802 1.00 80.25 89 PHE A O 1
ATOM 73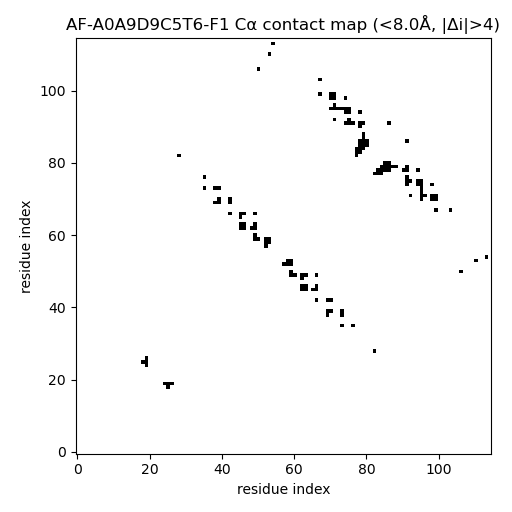3 N N . THR A 1 90 ? -11.201 -2.812 -17.661 1.00 81.50 90 THR A N 1
ATOM 734 C CA . THR A 1 90 ? -12.321 -3.523 -17.034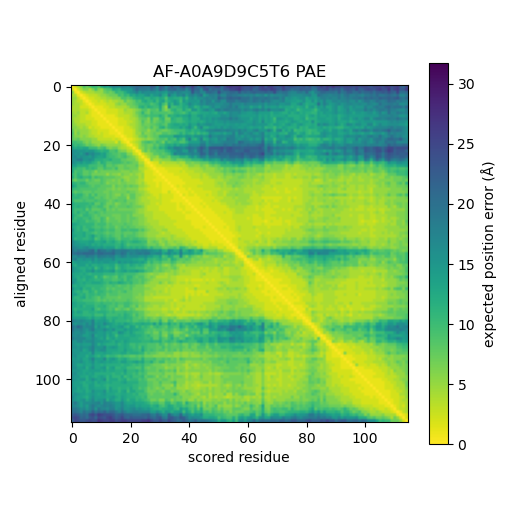 1.00 81.50 90 THR A CA 1
ATOM 735 C C . THR A 1 90 ? -11.856 -4.521 -15.974 1.00 81.50 90 THR A C 1
ATOM 737 O O . THR A 1 90 ? -12.439 -4.578 -14.891 1.00 81.50 90 THR A O 1
ATOM 740 N N . ALA A 1 91 ? -10.799 -5.286 -16.253 1.00 80.56 91 ALA A N 1
ATOM 741 C CA . ALA A 1 91 ? -10.235 -6.236 -15.301 1.00 80.56 91 ALA A CA 1
ATOM 742 C C . ALA A 1 91 ? -9.535 -5.522 -14.132 1.00 80.56 91 ALA A C 1
ATOM 744 O O . ALA A 1 91 ? -9.697 -5.932 -12.982 1.00 80.56 91 ALA A O 1
ATOM 745 N N . GLY A 1 92 ? -8.845 -4.408 -14.395 1.00 82.88 92 GLY A N 1
ATOM 746 C CA . GLY A 1 92 ? -8.250 -3.565 -13.357 1.00 82.88 92 GLY A CA 1
ATOM 747 C C . GLY A 1 92 ? -9.286 -2.990 -12.389 1.00 82.88 92 GLY A C 1
ATOM 748 O O . GLY A 1 92 ? -9.137 -3.111 -11.172 1.00 82.88 92 GLY A O 1
ATOM 749 N N . LEU A 1 93 ? -10.383 -2.432 -12.914 1.00 83.12 93 LEU A N 1
ATOM 750 C CA . LEU A 1 93 ? -11.512 -1.957 -12.105 1.00 83.12 93 LEU A CA 1
ATOM 751 C C . LEU A 1 93 ? -12.176 -3.081 -11.307 1.00 83.12 93 LEU A C 1
ATOM 753 O O . LEU A 1 93 ? -12.452 -2.902 -10.120 1.00 83.12 93 LEU A O 1
ATOM 757 N N . ALA A 1 94 ? -12.397 -4.245 -11.923 1.00 85.38 94 ALA A N 1
ATOM 758 C CA . ALA A 1 94 ? -12.938 -5.407 -11.226 1.00 85.38 94 ALA A CA 1
ATOM 759 C C . ALA A 1 94 ? -12.020 -5.851 -10.072 1.00 85.38 94 ALA A C 1
ATOM 761 O O . ALA A 1 94 ? -12.495 -6.103 -8.964 1.00 85.38 94 ALA A O 1
ATOM 762 N N . GLY A 1 95 ? -10.701 -5.871 -10.285 1.00 83.94 95 GLY A N 1
ATOM 763 C CA . GLY A 1 95 ? -9.714 -6.169 -9.245 1.00 83.94 95 GLY A CA 1
ATOM 764 C C . GLY A 1 95 ? -9.721 -5.150 -8.100 1.00 83.94 95 GLY A C 1
ATOM 765 O O . GLY A 1 95 ? -9.737 -5.523 -6.928 1.00 83.94 95 GLY A O 1
ATOM 766 N N . GLY A 1 96 ? -9.800 -3.855 -8.417 1.00 84.56 96 GLY A N 1
ATOM 767 C CA . GLY A 1 96 ? -9.901 -2.793 -7.411 1.00 84.56 96 GLY A CA 1
ATOM 768 C C . GLY A 1 96 ? -11.162 -2.892 -6.554 1.00 84.56 96 GLY A C 1
ATOM 769 O O . GLY A 1 96 ? -11.098 -2.812 -5.326 1.00 84.56 96 GLY A O 1
ATOM 770 N N . LEU A 1 97 ? -12.315 -3.110 -7.190 1.00 85.44 97 LEU A N 1
ATOM 771 C CA . LEU A 1 97 ? -13.598 -3.243 -6.500 1.00 85.44 97 LEU A CA 1
ATOM 772 C C . LEU A 1 97 ? -13.669 -4.517 -5.651 1.00 85.44 97 LEU A C 1
ATOM 774 O O . LEU A 1 97 ? -14.151 -4.464 -4.519 1.00 85.44 97 LEU A O 1
ATOM 778 N N . THR A 1 98 ? -13.162 -5.646 -6.152 1.00 85.94 98 THR A N 1
ATOM 779 C CA . THR A 1 98 ? -13.133 -6.904 -5.387 1.00 85.94 98 THR A CA 1
ATOM 780 C C . THR A 1 98 ? -12.272 -6.770 -4.133 1.00 85.94 98 THR A C 1
ATOM 782 O O . THR A 1 98 ? -12.724 -7.134 -3.046 1.00 85.94 98 THR A O 1
ATOM 785 N N . LEU A 1 99 ? -11.087 -6.158 -4.234 1.00 86.50 99 LEU A N 1
ATOM 786 C CA . LEU A 1 99 ? -10.240 -5.893 -3.069 1.00 86.50 99 LEU A CA 1
ATOM 787 C C . LEU A 1 99 ? -10.874 -4.900 -2.088 1.00 86.50 99 LEU A C 1
ATOM 789 O O . LEU A 1 99 ? -10.812 -5.130 -0.880 1.00 86.50 99 LEU A O 1
ATOM 793 N N . MET A 1 100 ? -11.566 -3.859 -2.563 1.00 87.69 100 MET A N 1
ATOM 794 C CA . MET A 1 100 ? -12.324 -2.960 -1.680 1.00 87.69 100 MET A CA 1
ATOM 795 C C . MET A 1 100 ? -13.376 -3.717 -0.858 1.00 87.69 100 MET A C 1
ATOM 797 O O . MET A 1 100 ? -13.495 -3.494 0.349 1.00 87.69 100 MET A O 1
ATOM 801 N N . VAL A 1 101 ? -14.135 -4.612 -1.500 1.00 86.56 101 VAL A N 1
ATOM 802 C CA . VAL A 1 101 ? -15.162 -5.429 -0.836 1.00 86.56 101 VAL A CA 1
ATOM 803 C C . VAL A 1 101 ? -14.526 -6.387 0.170 1.00 86.56 101 VAL A C 1
ATOM 805 O O . VAL A 1 101 ? -15.020 -6.492 1.292 1.00 86.56 101 VAL A O 1
ATOM 808 N N . LEU A 1 102 ? -13.408 -7.029 -0.180 1.00 88.88 102 LEU A N 1
ATOM 809 C CA . LEU A 1 102 ? -12.672 -7.922 0.721 1.00 88.88 102 LEU A CA 1
ATOM 810 C C . LEU A 1 102 ? -12.176 -7.191 1.973 1.00 88.88 102 LEU A C 1
ATOM 812 O O . LEU A 1 102 ? -12.453 -7.628 3.089 1.00 88.88 102 LEU A O 1
ATOM 816 N N . PHE A 1 103 ? -11.500 -6.053 1.811 1.00 84.31 103 PHE A N 1
ATOM 817 C CA . PHE A 1 103 ? -11.009 -5.259 2.939 1.00 84.31 103 PHE A CA 1
ATOM 818 C C . PHE A 1 103 ? -12.155 -4.726 3.811 1.00 84.31 103 PHE A C 1
ATOM 820 O O . PHE A 1 103 ? -12.070 -4.761 5.041 1.00 84.31 103 PHE A O 1
ATOM 827 N N . ALA A 1 104 ? -13.265 -4.298 3.202 1.00 83.69 104 ALA A N 1
ATOM 828 C CA . ALA A 1 104 ? -14.464 -3.908 3.939 1.00 83.69 104 ALA A CA 1
ATOM 829 C C . ALA A 1 104 ? -15.071 -5.088 4.722 1.00 83.69 104 ALA A C 1
ATOM 831 O O . ALA A 1 104 ? -15.444 -4.918 5.883 1.00 83.69 104 ALA A O 1
ATOM 832 N N . ALA A 1 105 ? -15.133 -6.286 4.133 1.00 85.62 105 ALA A N 1
ATOM 833 C CA . ALA A 1 105 ? -15.638 -7.489 4.793 1.00 85.62 105 ALA A CA 1
ATOM 834 C C . ALA A 1 105 ? -14.748 -7.917 5.972 1.00 85.62 105 ALA A C 1
ATOM 836 O O . ALA A 1 105 ? -15.261 -8.205 7.056 1.00 85.62 105 ALA A O 1
ATOM 837 N N . ILE A 1 106 ? -13.421 -7.891 5.798 1.00 86.31 106 ILE A N 1
ATOM 838 C CA . ILE A 1 106 ? -12.445 -8.165 6.865 1.00 86.31 106 ILE A CA 1
ATOM 839 C C . ILE A 1 106 ? -12.627 -7.169 8.012 1.00 86.31 106 ILE A C 1
ATOM 841 O O . ILE A 1 106 ? -12.705 -7.573 9.173 1.00 86.31 106 ILE A O 1
ATOM 845 N N . PHE A 1 107 ? -12.768 -5.880 7.700 1.00 83.38 107 PHE A N 1
ATOM 846 C CA . PHE A 1 107 ? -12.991 -4.845 8.705 1.00 83.38 107 PHE A CA 1
ATOM 847 C C . PHE A 1 107 ? -14.320 -5.011 9.447 1.00 83.38 107 PHE A C 1
ATOM 849 O O . PHE A 1 107 ? -14.369 -4.854 10.665 1.00 83.38 107 PHE A O 1
ATOM 856 N N . MET A 1 108 ? -15.397 -5.369 8.745 1.00 82.25 108 MET A N 1
ATOM 857 C CA . MET A 1 108 ? -16.697 -5.647 9.363 1.00 82.25 108 MET A CA 1
ATOM 858 C C . MET A 1 108 ? -16.634 -6.863 10.291 1.00 82.25 108 MET A C 1
ATOM 860 O O . MET A 1 108 ? -17.171 -6.814 11.399 1.00 82.25 108 MET A O 1
ATOM 864 N N . LYS A 1 109 ? -15.934 -7.929 9.881 1.00 82.88 109 LYS A N 1
ATOM 865 C CA . LYS A 1 109 ? -15.685 -9.100 10.731 1.00 82.88 109 LYS A CA 1
ATOM 866 C C . LYS A 1 109 ? -14.895 -8.705 11.979 1.00 82.88 109 LYS A C 1
ATOM 868 O O . LYS A 1 109 ? -15.327 -9.006 13.084 1.00 82.88 109 LYS A O 1
ATOM 873 N N . TYR A 1 110 ? -13.804 -7.962 11.804 1.00 80.81 110 TYR A N 1
ATOM 874 C CA . TYR A 1 110 ? -12.975 -7.453 12.895 1.00 80.81 110 TYR A CA 1
ATOM 875 C C . TYR A 1 110 ? -13.768 -6.575 13.874 1.00 80.81 110 TYR A C 1
ATOM 877 O O . TYR A 1 110 ? -13.693 -6.763 15.086 1.00 80.81 110 TYR A O 1
ATOM 885 N N . LYS A 1 111 ? -14.608 -5.669 13.361 1.00 76.56 111 LYS A N 1
ATOM 886 C CA . LYS A 1 111 ? -15.497 -4.838 14.179 1.00 76.56 111 LYS A CA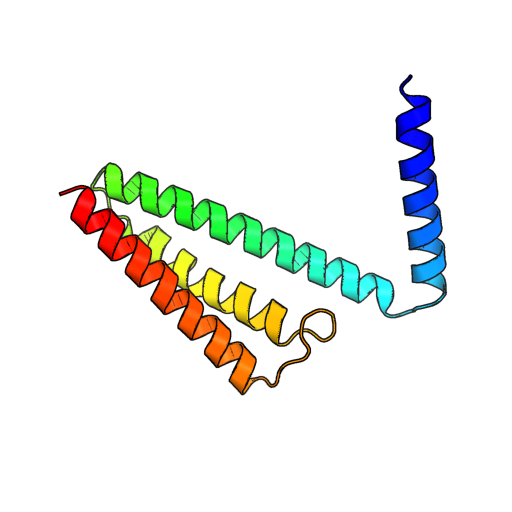 1
ATOM 887 C C . LYS A 1 111 ? -16.491 -5.678 14.987 1.00 76.56 111 LYS A C 1
ATOM 889 O O . LYS A 1 111 ? -16.747 -5.353 16.141 1.00 76.56 111 LYS A O 1
ATOM 894 N N . ASN A 1 112 ? -17.052 -6.737 14.402 1.00 74.56 112 ASN A N 1
ATOM 895 C CA . ASN A 1 112 ? -17.963 -7.639 15.111 1.00 74.56 112 ASN A CA 1
ATOM 896 C C . ASN A 1 112 ? -17.257 -8.468 16.192 1.00 74.56 112 ASN A C 1
ATOM 898 O O . ASN A 1 112 ? -17.893 -8.798 17.183 1.00 74.56 112 ASN A O 1
ATOM 902 N N . THR A 1 113 ? -15.965 -8.769 16.033 1.00 74.81 113 THR A N 1
ATOM 903 C CA . THR A 1 113 ? -15.154 -9.454 17.055 1.00 74.81 113 THR A CA 1
ATOM 904 C C . THR A 1 113 ? -14.796 -8.555 18.246 1.00 74.81 113 THR A C 1
ATOM 906 O O . THR A 1 113 ? -14.536 -9.067 19.325 1.00 74.81 113 THR A O 1
ATOM 909 N N . ILE A 1 114 ? -14.790 -7.230 18.072 1.00 62.94 114 ILE A N 1
ATOM 910 C CA . ILE A 1 114 ? -14.463 -6.248 19.130 1.00 62.94 114 ILE A CA 1
ATOM 911 C C . ILE A 1 114 ? -15.699 -5.807 19.936 1.00 62.94 114 ILE A C 1
ATOM 913 O O . ILE A 1 114 ? -15.577 -5.022 20.879 1.00 62.94 114 ILE A O 1
ATOM 917 N N . LYS A 1 115 ? -16.894 -6.285 19.571 1.00 49.09 115 LYS A N 1
ATOM 918 C CA . LYS A 1 115 ? -18.098 -6.067 20.380 1.00 49.09 115 LYS A CA 1
ATOM 919 C C . LYS A 1 115 ? -17.994 -6.734 21.743 1.00 49.09 115 LYS A C 1
ATOM 921 O O . LYS A 1 115 ? -17.587 -7.912 21.783 1.00 49.09 115 LYS A O 1
#

Radius of gyration: 19.22 Å; Cα contacts (8 Å, |Δi|>4): 77; chains: 1; bounding box: 51×19×43 Å

Sequence (115 aa):
KRLYVCIPMFAAVIALLVWQMENPQGFDVIWSLFGWSNQTLSVFTLWAITVYLAQQRKCYWITLLPARFMTVVCTTYILIAPEGFELSFTAGLAGGLTLMVLFAAIFMKYKNTIK

Foldseek 3Di:
DVVVVVVVVVVVVVVLVVVCVVDVCSVVVVVVVVVLVVLVVVLVVLLVVLLVCLLVVHDSVVSLVVSLVSQLVSQLCQCCPPSHVVDDSVVSNVRSVVVSVVSVVVVVVVSVVSD